Protein AF-A0A951VIC4-F1 (afdb_monomer_lite)

Radius of gyration: 24.29 Å; chains: 1; bounding box: 76×47×32 Å

Secondary structure (DSSP, 8-state):
--HHHHHHHHHHHHHHHHHHT-------SEEEEEEEEEEETTTTEEEEEEEEEESSSEEEEEEEE-TTS-EEEEEEEEEE-SEEE-

Sequence (86 aa):
MKKTSVLFVLVFILINIRTVYSQEDIKSPFLLKEINISTSGIDKTGNISLRTEIVEDGEVSLKIFNSLGEEVRTLVNE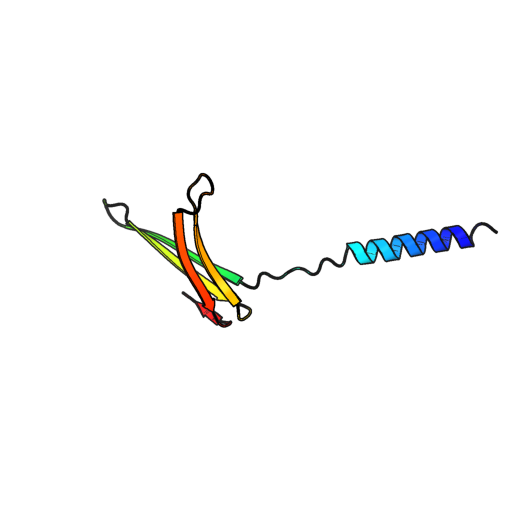IKPAGNYE

Foldseek 3Di:
DPPVVVVVVVVVVVVVVVVVPPPPPPDPQKDWDDWDWDFDDPVRDIDIDTKMFGNAWDWDWDFDADPVRHTPDIPGTDTDGTDIDD

Structure (mmCIF, N/CA/C/O backbone):
data_AF-A0A951VIC4-F1
#
_entry.id   AF-A0A951VIC4-F1
#
loop_
_atom_site.group_PDB
_atom_site.id
_atom_site.type_symbol
_atom_site.label_atom_id
_atom_site.label_alt_id
_atom_site.label_comp_id
_atom_site.label_asym_id
_atom_site.label_entity_id
_atom_site.label_seq_id
_atom_site.pdbx_PDB_ins_code
_atom_site.Cartn_x
_atom_site.Cartn_y
_atom_site.Cartn_z
_atom_site.occupancy
_atom_site.B_iso_or_equiv
_atom_site.auth_seq_id
_atom_site.auth_comp_id
_atom_site.auth_asym_id
_atom_site.auth_atom_id
_atom_site.pdbx_PDB_model_num
ATOM 1 N N . MET A 1 1 ? 47.078 37.767 11.537 1.00 56.59 1 MET A N 1
ATOM 2 C CA . MET A 1 1 ? 46.693 36.389 11.147 1.00 56.59 1 MET A CA 1
ATOM 3 C C . MET A 1 1 ? 45.351 35.963 11.772 1.00 56.59 1 MET A C 1
ATOM 5 O O . MET A 1 1 ? 45.320 35.008 12.528 1.00 56.59 1 MET A O 1
ATOM 9 N N . LYS A 1 2 ? 44.233 36.665 11.515 1.00 59.53 2 LYS A N 1
ATOM 10 C CA . LYS A 1 2 ? 42.913 36.297 12.098 1.00 59.53 2 LYS A CA 1
ATOM 11 C C . LYS A 1 2 ? 41.756 36.241 11.090 1.00 59.53 2 LYS A C 1
ATOM 13 O O . LYS A 1 2 ? 40.791 35.530 11.324 1.00 59.53 2 LYS A O 1
ATOM 18 N N . LYS A 1 3 ? 41.851 36.948 9.956 1.00 57.34 3 LYS A N 1
ATOM 19 C CA . LYS A 1 3 ? 40.765 37.028 8.959 1.00 57.34 3 LYS A CA 1
ATOM 20 C C . LYS A 1 3 ? 40.611 35.749 8.126 1.00 57.34 3 LYS A C 1
ATOM 22 O O . LYS A 1 3 ? 39.494 35.364 7.808 1.00 57.34 3 LYS A O 1
ATOM 27 N N . THR A 1 4 ? 41.713 35.063 7.831 1.00 59.41 4 THR A N 1
ATOM 28 C CA . THR A 1 4 ? 41.717 33.813 7.057 1.00 59.41 4 THR A CA 1
ATOM 29 C C . THR A 1 4 ? 41.019 32.668 7.792 1.00 59.41 4 THR A C 1
ATOM 31 O O . THR A 1 4 ? 40.240 31.953 7.176 1.00 59.41 4 THR A O 1
ATOM 34 N N . SER A 1 5 ? 41.202 32.533 9.110 1.00 65.56 5 SER A N 1
ATOM 35 C CA . SER A 1 5 ? 40.544 31.472 9.893 1.00 65.56 5 SER A CA 1
ATOM 36 C C . SER A 1 5 ? 39.020 31.611 9.938 1.00 65.56 5 SER A C 1
ATOM 38 O O . SER A 1 5 ? 38.322 30.607 9.887 1.00 65.56 5 SER A O 1
ATOM 40 N N . VAL A 1 6 ? 38.492 32.839 9.978 1.00 70.62 6 VAL A N 1
ATOM 41 C CA . VAL A 1 6 ? 37.036 33.078 9.988 1.00 70.62 6 VAL A CA 1
ATOM 42 C C . VAL A 1 6 ? 36.403 32.687 8.651 1.00 70.62 6 VAL A C 1
ATOM 44 O O . VAL A 1 6 ? 35.332 32.088 8.633 1.00 70.62 6 VAL A O 1
ATOM 47 N N . LEU A 1 7 ? 37.085 32.962 7.535 1.00 69.75 7 LEU A N 1
ATOM 48 C CA . LEU A 1 7 ? 36.602 32.603 6.202 1.00 69.75 7 LEU A CA 1
ATOM 49 C C . LEU A 1 7 ? 36.514 31.081 6.019 1.00 69.75 7 LEU A C 1
ATOM 51 O O . LEU A 1 7 ? 35.524 30.589 5.489 1.00 69.75 7 LEU A O 1
ATOM 55 N N . PHE A 1 8 ? 37.504 30.333 6.514 1.00 70.19 8 PHE A N 1
ATOM 56 C CA . PHE A 1 8 ? 37.489 28.868 6.469 1.00 70.19 8 PHE A CA 1
ATOM 57 C C . PHE A 1 8 ? 36.334 28.269 7.272 1.00 70.19 8 PHE A C 1
ATOM 59 O O . PHE A 1 8 ? 35.673 27.355 6.788 1.00 70.19 8 PHE A O 1
ATOM 66 N N . VAL A 1 9 ? 36.056 28.809 8.462 1.00 71.38 9 VAL A N 1
ATOM 67 C CA . VAL A 1 9 ? 34.920 28.373 9.287 1.00 71.38 9 VAL A CA 1
ATOM 68 C C . VAL A 1 9 ? 33.596 28.662 8.580 1.00 71.38 9 VAL A C 1
ATOM 70 O O . VAL A 1 9 ? 32.728 27.795 8.536 1.00 71.38 9 VAL A O 1
ATOM 73 N N . LEU A 1 10 ? 33.455 29.836 7.958 1.00 68.56 10 LEU A N 1
ATOM 74 C CA . LEU A 1 10 ? 32.243 30.200 7.222 1.00 68.56 10 LEU A CA 1
ATOM 75 C C . LEU A 1 10 ? 32.005 29.282 6.011 1.00 68.56 10 LEU A C 1
ATOM 77 O O . LEU A 1 10 ? 30.886 28.830 5.788 1.00 68.56 10 LEU A O 1
ATOM 81 N N . VAL A 1 11 ? 33.063 28.969 5.257 1.00 71.19 11 VAL A N 1
ATOM 82 C CA . VAL A 1 11 ? 33.000 28.052 4.109 1.00 71.19 11 VAL A CA 1
ATOM 83 C C . VAL A 1 11 ? 32.655 26.634 4.564 1.00 71.19 11 VAL A C 1
ATOM 85 O O . VAL A 1 11 ? 31.801 25.998 3.953 1.00 71.19 11 VAL A O 1
ATOM 88 N N . PHE A 1 12 ? 33.237 26.156 5.668 1.00 69.56 12 PHE A N 1
ATOM 89 C CA . PHE A 1 12 ? 32.892 24.850 6.237 1.00 69.56 12 PHE A CA 1
ATOM 90 C C . PHE A 1 12 ? 31.423 24.782 6.661 1.00 69.56 12 PHE A C 1
ATOM 92 O O . PHE A 1 12 ? 30.750 23.797 6.361 1.00 69.56 12 PHE A O 1
ATOM 99 N N . ILE A 1 13 ? 30.908 25.828 7.312 1.00 65.19 13 ILE A N 1
ATOM 100 C CA . ILE A 1 13 ? 29.496 25.914 7.702 1.00 65.19 13 ILE A CA 1
ATOM 101 C C . ILE A 1 13 ? 28.601 25.887 6.457 1.00 65.19 13 ILE A C 1
ATOM 103 O O . ILE A 1 13 ? 27.665 25.098 6.406 1.00 65.19 13 ILE A O 1
ATOM 107 N N . LEU A 1 14 ? 28.916 26.677 5.426 1.00 57.91 14 LEU A N 1
ATOM 108 C CA . LEU A 1 14 ? 28.139 26.720 4.184 1.00 57.91 14 LEU A CA 1
ATOM 109 C C . LEU A 1 14 ? 28.128 25.377 3.440 1.00 57.91 14 LEU A C 1
ATOM 111 O O . LEU A 1 14 ? 27.076 24.974 2.949 1.00 57.91 14 LEU A O 1
ATOM 115 N N . ILE A 1 15 ? 29.263 24.672 3.381 1.00 58.19 15 ILE A N 1
ATOM 116 C CA . ILE A 1 15 ? 29.353 23.340 2.763 1.00 58.19 15 ILE A CA 1
ATOM 117 C C . ILE A 1 15 ? 28.490 22.338 3.536 1.00 58.19 15 ILE A C 1
ATOM 119 O O . ILE A 1 15 ? 27.658 21.678 2.925 1.00 58.19 15 ILE A O 1
ATOM 123 N N . ASN A 1 16 ? 28.632 22.267 4.864 1.00 53.38 16 ASN A N 1
ATOM 124 C CA . ASN A 1 16 ? 27.864 21.327 5.689 1.00 53.38 16 ASN A CA 1
ATOM 125 C C . ASN A 1 16 ? 26.359 21.618 5.657 1.00 53.38 16 ASN A C 1
ATOM 127 O O . ASN A 1 16 ? 25.563 20.688 5.571 1.00 53.38 16 ASN A O 1
ATOM 131 N N . ILE A 1 17 ? 25.967 22.895 5.654 1.00 53.56 17 ILE A N 1
ATOM 132 C CA . ILE A 1 17 ? 24.574 23.304 5.445 1.00 53.56 17 ILE A CA 1
ATOM 133 C C . ILE A 1 17 ? 24.065 22.742 4.113 1.00 53.56 17 ILE A C 1
ATOM 135 O O . ILE A 1 17 ? 23.024 22.094 4.085 1.00 53.56 17 ILE A O 1
ATOM 139 N N . ARG A 1 18 ? 24.808 22.920 3.015 1.00 47.91 18 ARG A N 1
ATOM 140 C CA . ARG A 1 18 ? 24.399 22.427 1.690 1.00 47.91 18 ARG A CA 1
ATOM 141 C C . ARG A 1 18 ? 24.215 20.907 1.655 1.00 47.91 18 ARG A C 1
ATOM 143 O O . ARG A 1 18 ? 23.277 20.445 1.017 1.00 47.91 18 ARG A O 1
ATOM 150 N N . THR A 1 19 ? 25.066 20.153 2.353 1.00 47.75 19 THR A N 1
ATOM 151 C CA . THR A 1 19 ? 24.950 18.689 2.452 1.00 47.75 19 THR A CA 1
ATOM 152 C C . THR A 1 19 ? 23.686 18.261 3.200 1.00 47.75 19 THR A C 1
ATOM 154 O O . THR A 1 19 ? 23.045 17.298 2.800 1.00 47.75 19 THR A O 1
ATOM 157 N N . VAL A 1 20 ? 23.292 18.989 4.252 1.00 51.16 20 VAL A N 1
ATOM 158 C CA . VAL A 1 20 ? 22.083 18.688 5.044 1.00 51.16 20 VAL A CA 1
ATOM 159 C C . VAL A 1 20 ? 20.792 19.004 4.275 1.00 51.16 20 VAL A C 1
ATOM 161 O O . VAL A 1 20 ? 19.788 18.329 4.477 1.00 51.16 20 VAL A O 1
ATOM 164 N N . TYR A 1 21 ? 20.813 19.986 3.367 1.00 50.22 21 TYR A N 1
ATOM 165 C CA . TYR A 1 21 ? 19.646 20.373 2.559 1.00 50.22 21 TYR A CA 1
ATOM 166 C C . TYR A 1 21 ? 19.472 19.585 1.254 1.00 50.22 21 TYR A C 1
ATOM 168 O O . TYR A 1 21 ? 18.485 19.800 0.557 1.00 50.22 21 TYR A O 1
ATOM 176 N N . SER A 1 22 ? 20.373 18.659 0.918 1.00 46.19 22 SER A N 1
ATOM 177 C CA . SER A 1 22 ? 20.154 17.725 -0.192 1.00 46.19 22 SER A CA 1
ATOM 178 C C . SER A 1 22 ? 19.382 16.500 0.304 1.00 46.19 22 SER A C 1
ATOM 180 O O . SER A 1 22 ? 19.857 15.373 0.208 1.00 46.19 22 SER A O 1
ATOM 182 N N . GLN A 1 23 ? 18.204 16.726 0.890 1.00 51.47 23 GLN A N 1
ATOM 183 C CA . GLN A 1 23 ? 17.203 15.669 0.979 1.00 51.47 23 GLN A CA 1
ATOM 184 C C . GLN A 1 23 ? 16.750 15.400 -0.453 1.00 51.47 23 GLN A C 1
ATOM 186 O O . GLN A 1 23 ? 16.105 16.244 -1.068 1.00 51.47 23 GLN A O 1
ATOM 191 N N . GLU A 1 24 ? 17.150 14.263 -1.016 1.00 56.81 24 GLU A N 1
ATOM 192 C CA . GLU A 1 24 ? 16.468 13.755 -2.198 1.00 56.81 24 GLU A CA 1
ATOM 193 C C . GLU A 1 24 ? 15.019 13.500 -1.784 1.00 56.81 24 GLU A C 1
ATOM 195 O O . GLU A 1 24 ? 14.762 12.718 -0.867 1.00 56.81 24 GLU A O 1
ATOM 200 N N . ASP A 1 25 ? 14.080 14.213 -2.405 1.00 56.22 25 ASP A N 1
ATOM 201 C CA . ASP A 1 25 ? 12.659 13.921 -2.273 1.00 56.22 25 ASP A CA 1
ATOM 202 C C . ASP A 1 25 ? 12.455 12.470 -2.725 1.00 56.22 25 ASP A C 1
ATOM 204 O O . ASP A 1 25 ? 12.440 12.179 -3.923 1.00 56.22 25 ASP A O 1
ATOM 208 N N . ILE A 1 26 ? 12.349 11.538 -1.774 1.00 57.84 26 ILE A N 1
ATOM 209 C CA . ILE A 1 26 ? 12.047 10.138 -2.069 1.00 57.84 26 ILE A CA 1
ATOM 210 C C . ILE A 1 26 ? 10.619 10.120 -2.607 1.00 57.84 26 ILE A C 1
ATOM 212 O O . ILE A 1 26 ? 9.638 10.116 -1.859 1.00 57.84 26 ILE A O 1
ATOM 216 N N . LYS A 1 27 ? 10.497 10.184 -3.931 1.00 64.31 27 LYS A N 1
ATOM 217 C CA . LYS A 1 27 ? 9.219 10.090 -4.620 1.00 64.31 27 LYS A CA 1
ATOM 218 C C . LYS A 1 27 ? 8.681 8.687 -4.354 1.00 64.31 27 LYS A C 1
ATOM 220 O O . LYS A 1 27 ? 9.348 7.709 -4.672 1.00 64.31 27 LYS A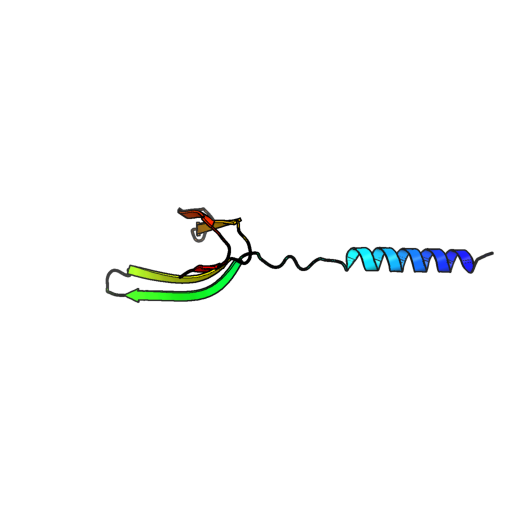 O 1
ATOM 225 N N . SER A 1 28 ? 7.502 8.591 -3.739 1.00 70.12 28 SER A N 1
ATOM 226 C CA . SER A 1 28 ? 6.854 7.298 -3.502 1.00 70.12 28 SER A CA 1
ATOM 227 C C . SER A 1 28 ? 6.770 6.519 -4.824 1.00 70.12 28 SER A C 1
ATOM 229 O O . SER A 1 28 ? 6.250 7.078 -5.797 1.00 70.12 28 SER A O 1
ATOM 231 N N . PRO A 1 29 ? 7.220 5.251 -4.880 1.00 77.62 29 PRO A N 1
ATOM 232 C CA . PRO A 1 29 ? 7.112 4.416 -6.080 1.00 77.62 29 PRO A CA 1
ATOM 233 C C . PRO A 1 29 ? 5.661 4.012 -6.381 1.00 77.62 29 PRO A C 1
ATOM 235 O O . PRO A 1 29 ? 5.375 3.351 -7.376 1.00 77.62 29 PRO A O 1
ATOM 238 N N . PHE A 1 30 ? 4.729 4.424 -5.522 1.00 80.25 30 PHE A N 1
ATOM 239 C CA . PHE A 1 30 ? 3.308 4.166 -5.626 1.00 80.25 30 PHE A CA 1
ATOM 240 C C . PHE A 1 30 ? 2.517 5.469 -5.501 1.00 80.25 30 PHE A C 1
ATOM 242 O O . PHE A 1 30 ? 2.703 6.243 -4.555 1.00 80.25 30 PHE A O 1
ATOM 249 N N . LEU A 1 31 ? 1.606 5.692 -6.443 1.00 85.38 31 LEU A N 1
ATOM 250 C CA . LEU A 1 31 ? 0.706 6.835 -6.490 1.00 85.38 31 LEU A CA 1
ATOM 251 C C . LEU A 1 31 ? -0.739 6.345 -6.437 1.00 85.38 31 LEU A C 1
ATOM 253 O O . LEU A 1 31 ? -1.251 5.736 -7.375 1.00 85.38 31 LEU A O 1
ATOM 257 N N . LEU A 1 32 ? -1.428 6.655 -5.346 1.00 87.62 32 LEU A N 1
ATOM 258 C CA . LEU A 1 32 ? -2.867 6.460 -5.256 1.00 87.62 32 LEU A CA 1
ATOM 259 C C . LEU A 1 32 ? -3.577 7.573 -6.037 1.00 87.62 32 LEU A C 1
ATOM 261 O O . LEU A 1 32 ? -3.409 8.751 -5.725 1.00 87.62 32 LEU A O 1
ATOM 265 N N . LYS A 1 33 ? -4.376 7.201 -7.037 1.00 89.50 33 LYS A N 1
ATOM 266 C CA . LYS A 1 33 ? -5.130 8.147 -7.871 1.00 89.50 33 LYS A CA 1
ATOM 267 C C . LYS A 1 33 ? -6.548 8.347 -7.363 1.00 89.50 33 LYS A C 1
ATOM 269 O O . LYS A 1 33 ? -7.025 9.476 -7.327 1.00 89.50 33 LYS A O 1
ATOM 274 N N . GLU A 1 34 ? -7.215 7.264 -6.977 1.00 91.56 34 GLU A N 1
ATOM 275 C CA . GLU A 1 34 ? -8.622 7.306 -6.582 1.00 91.56 34 GLU A CA 1
ATOM 276 C C . GLU A 1 34 ? -8.948 6.205 -5.570 1.00 91.56 34 GLU A C 1
ATOM 278 O O . GLU A 1 34 ? -8.476 5.075 -5.699 1.00 91.56 34 GLU A O 1
ATOM 283 N N . ILE A 1 35 ? -9.795 6.532 -4.592 1.00 91.06 35 ILE A N 1
ATOM 284 C CA . ILE A 1 35 ? -10.458 5.560 -3.720 1.00 91.06 35 ILE A CA 1
ATOM 285 C C . ILE A 1 35 ? -11.957 5.806 -3.813 1.00 91.06 35 ILE A C 1
ATOM 287 O O . ILE A 1 35 ? -12.428 6.885 -3.455 1.00 91.06 35 ILE A O 1
ATOM 291 N N . ASN A 1 36 ? -12.701 4.780 -4.211 1.00 88.69 36 ASN A N 1
ATOM 292 C CA . ASN A 1 36 ? -14.155 4.776 -4.161 1.00 88.69 36 ASN A CA 1
ATOM 293 C C . ASN A 1 36 ? -14.623 3.796 -3.092 1.00 88.69 36 ASN A C 1
ATOM 295 O O . ASN A 1 36 ? -14.339 2.603 -3.171 1.00 88.69 36 ASN A O 1
ATOM 299 N N . ILE A 1 37 ? -15.348 4.306 -2.098 1.00 88.06 37 ILE A N 1
ATOM 300 C CA . ILE A 1 37 ? -15.951 3.501 -1.037 1.00 88.06 37 ILE A CA 1
ATOM 301 C C . ILE A 1 37 ? -17.457 3.625 -1.180 1.00 88.06 37 ILE A C 1
ATOM 303 O O . ILE A 1 37 ? -18.012 4.719 -1.086 1.00 88.06 37 ILE A O 1
ATOM 307 N N . SER A 1 38 ? -18.120 2.499 -1.399 1.00 86.50 38 SER A N 1
ATOM 308 C CA . SER A 1 38 ? -19.576 2.430 -1.434 1.00 86.50 38 SER A CA 1
ATOM 309 C C . SER A 1 38 ? -20.058 1.413 -0.420 1.00 86.50 38 SER A C 1
ATOM 311 O O . SER A 1 38 ? -19.414 0.395 -0.189 1.00 86.50 38 SER A O 1
ATOM 313 N N . THR A 1 39 ? -21.196 1.682 0.197 1.00 83.44 39 THR A N 1
ATOM 314 C CA . THR A 1 39 ? -21.898 0.720 1.040 1.00 83.44 39 THR A CA 1
ATOM 315 C C . THR A 1 39 ? -23.277 0.518 0.440 1.00 83.44 39 THR A C 1
ATOM 317 O O . THR A 1 39 ? -23.928 1.476 0.023 1.00 83.44 39 THR A O 1
ATOM 320 N N . SER A 1 40 ? -23.706 -0.734 0.325 1.00 76.00 40 SER A N 1
ATOM 321 C CA . SER A 1 40 ? -25.028 -1.065 -0.199 1.00 76.00 40 SER A CA 1
ATOM 322 C C . SER A 1 40 ? -25.757 -1.958 0.793 1.00 76.00 40 SER A C 1
ATOM 324 O O . SER A 1 40 ? -25.158 -2.865 1.365 1.00 76.00 40 SER A O 1
ATOM 326 N N . GLY A 1 41 ? -27.051 -1.697 0.972 1.00 63.84 41 GLY A N 1
ATOM 32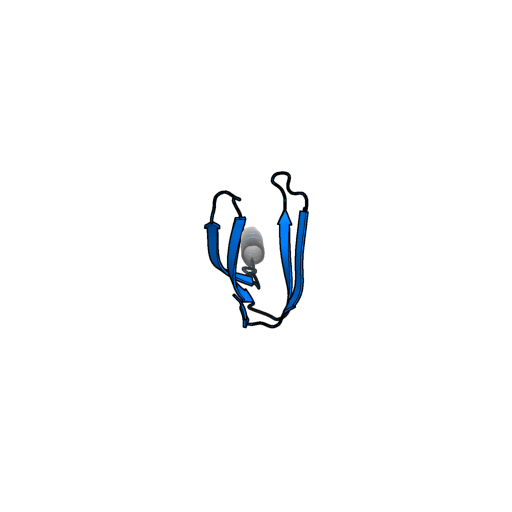7 C CA . GLY A 1 41 ? -27.968 -2.618 1.638 1.00 63.84 41 GLY A CA 1
ATOM 328 C C . GLY A 1 41 ? -27.980 -2.609 3.171 1.00 63.84 41 GLY A C 1
ATOM 329 O O . GLY A 1 41 ? -27.197 -1.954 3.860 1.00 63.84 41 GLY A O 1
ATOM 330 N N . ILE A 1 42 ? -28.959 -3.350 3.696 1.00 64.44 42 ILE A N 1
ATOM 331 C CA . ILE A 1 42 ? -29.270 -3.535 5.125 1.00 64.44 42 ILE A CA 1
ATOM 332 C C . ILE A 1 42 ? -28.171 -4.357 5.834 1.00 64.44 42 ILE A C 1
ATOM 334 O O . ILE A 1 42 ? -27.977 -4.238 7.042 1.00 64.44 42 IL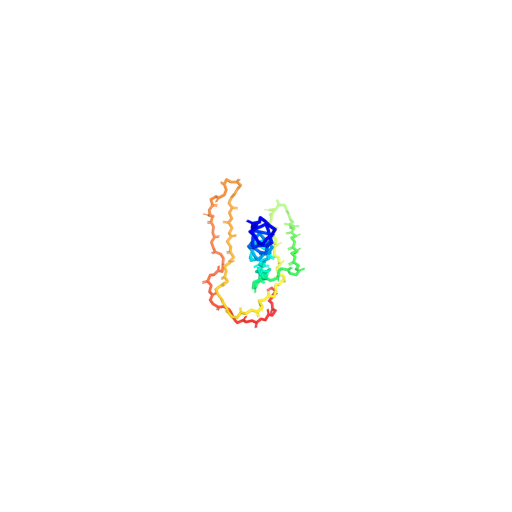E A O 1
ATOM 338 N N . ASP A 1 43 ? -27.421 -5.149 5.070 1.00 73.06 43 ASP A N 1
ATOM 339 C CA . ASP A 1 43 ? -26.303 -6.016 5.457 1.00 73.06 43 ASP A CA 1
ATOM 340 C C . ASP A 1 43 ? -24.964 -5.274 5.628 1.00 73.06 43 ASP A C 1
ATOM 342 O O . ASP A 1 43 ? -23.999 -5.863 6.111 1.00 73.06 43 ASP A O 1
ATOM 346 N N . LYS A 1 44 ? -24.913 -3.970 5.306 1.00 72.75 44 LYS A N 1
ATOM 347 C CA . LYS A 1 44 ? -23.724 -3.103 5.430 1.00 72.75 44 LYS A CA 1
ATOM 348 C C . LYS A 1 44 ? -22.496 -3.630 4.678 1.00 72.75 44 LYS A C 1
ATOM 350 O O . LYS A 1 44 ? -21.363 -3.388 5.102 1.00 72.75 44 LYS A O 1
ATOM 355 N N . THR A 1 45 ? -22.698 -4.311 3.553 1.00 78.44 45 THR A N 1
ATOM 356 C CA . THR A 1 45 ? -21.582 -4.732 2.704 1.00 78.44 45 THR A CA 1
ATOM 357 C C . THR A 1 45 ? -20.981 -3.502 2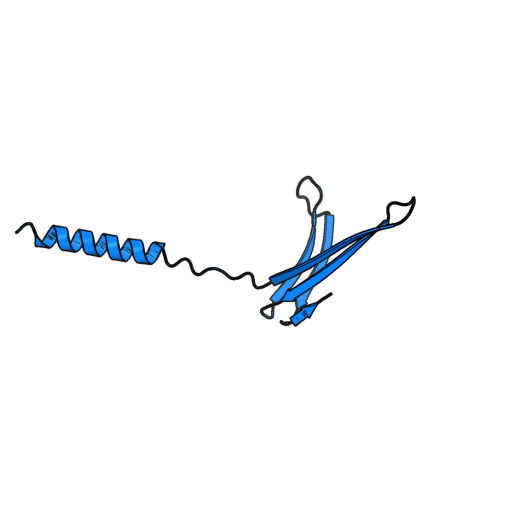.020 1.00 78.44 45 THR A C 1
ATOM 359 O O . THR A 1 45 ? -21.670 -2.747 1.328 1.00 78.44 45 THR A O 1
ATOM 362 N N . GLY A 1 46 ? -19.689 -3.274 2.262 1.00 82.62 46 GLY A N 1
ATOM 363 C CA . GLY A 1 46 ? -18.912 -2.193 1.665 1.00 82.62 46 GLY A CA 1
ATOM 364 C C . GLY A 1 46 ? -18.047 -2.701 0.517 1.00 82.62 46 GLY A C 1
ATOM 365 O O . GLY A 1 46 ? -17.375 -3.717 0.663 1.00 82.62 46 GLY A O 1
ATOM 366 N N . ASN A 1 47 ? -18.034 -1.982 -0.601 1.00 86.19 47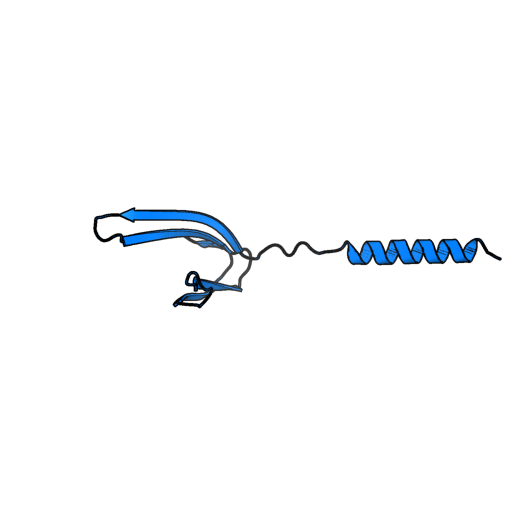 ASN A N 1
ATOM 367 C CA . ASN A 1 47 ? -17.093 -2.193 -1.694 1.00 86.19 47 ASN A CA 1
ATOM 368 C C . ASN A 1 47 ? -16.065 -1.061 -1.696 1.00 86.19 47 ASN A C 1
ATOM 370 O O . ASN A 1 47 ? -16.428 0.110 -1.556 1.00 86.19 47 ASN A O 1
ATOM 374 N N . ILE A 1 48 ? -14.797 -1.426 -1.876 1.00 88.12 48 ILE A N 1
ATOM 375 C CA . ILE A 1 48 ? -13.684 -0.493 -2.041 1.00 88.12 48 ILE A CA 1
ATOM 376 C C . ILE A 1 48 ? -13.061 -0.762 -3.410 1.00 88.12 48 ILE A C 1
ATOM 378 O O . ILE A 1 48 ? -12.685 -1.898 -3.696 1.00 88.12 48 ILE A O 1
ATOM 382 N N . SER A 1 49 ? -12.943 0.279 -4.228 1.00 89.56 49 SER A N 1
ATOM 383 C CA . SER A 1 49 ? -12.234 0.253 -5.514 1.00 89.56 49 SER A CA 1
ATOM 384 C C . SER A 1 49 ? -11.077 1.248 -5.469 1.00 89.56 49 SER A C 1
ATOM 386 O O . SER A 1 49 ? -11.249 2.361 -4.961 1.00 89.56 49 SER A O 1
ATOM 388 N N . LEU A 1 50 ? -9.903 0.851 -5.968 1.00 90.12 50 LEU A N 1
ATOM 389 C CA . LEU A 1 50 ? -8.654 1.605 -5.838 1.00 90.12 50 LEU A CA 1
ATOM 390 C C . LEU A 1 50 ? -8.025 1.805 -7.216 1.00 90.12 50 LEU A C 1
ATOM 392 O O . LEU A 1 50 ? -7.537 0.846 -7.797 1.00 90.12 50 LEU A O 1
ATOM 396 N N . ARG A 1 51 ? -7.930 3.048 -7.705 1.00 92.50 51 ARG A N 1
ATOM 397 C CA . ARG A 1 51 ? -7.085 3.339 -8.874 1.00 92.50 51 ARG A CA 1
ATOM 398 C C . ARG A 1 51 ? -5.700 3.756 -8.425 1.00 92.50 51 ARG A C 1
ATOM 400 O O . ARG A 1 51 ? -5.556 4.720 -7.668 1.00 92.50 51 ARG A O 1
ATOM 407 N N . THR A 1 52 ? -4.677 3.076 -8.922 1.00 90.44 52 THR A N 1
ATOM 408 C CA . THR A 1 52 ? -3.293 3.276 -8.481 1.00 90.44 52 THR A CA 1
ATOM 409 C C . THR A 1 52 ? -2.330 3.259 -9.659 1.00 90.44 52 THR A C 1
ATOM 411 O O . THR A 1 52 ? -2.553 2.556 -10.642 1.00 90.44 52 THR A O 1
ATOM 414 N N . GLU A 1 53 ? -1.231 3.993 -9.551 1.00 93.00 53 GLU A N 1
ATOM 415 C CA . GLU A 1 53 ? -0.096 3.923 -10.467 1.00 93.00 53 GLU A CA 1
ATOM 416 C C . GLU A 1 53 ? 1.143 3.450 -9.714 1.00 93.00 53 GLU A C 1
ATOM 418 O O . GLU A 1 53 ? 1.525 4.016 -8.690 1.00 93.00 53 GLU A O 1
ATOM 423 N N . ILE A 1 54 ? 1.761 2.406 -10.246 1.00 91.38 54 ILE A N 1
ATOM 424 C CA . ILE A 1 54 ? 3.065 1.916 -9.825 1.00 91.38 54 ILE A CA 1
ATOM 425 C C . ILE A 1 54 ? 4.092 2.558 -10.754 1.00 91.38 54 ILE A C 1
ATOM 427 O O . ILE A 1 54 ? 4.018 2.385 -11.972 1.00 91.38 54 ILE A O 1
ATOM 431 N N . VAL A 1 55 ? 5.019 3.319 -10.181 1.00 90.06 55 VAL A N 1
ATOM 432 C CA . VAL A 1 55 ? 6.017 4.106 -10.919 1.00 90.06 55 VAL A CA 1
ATOM 433 C C . VAL A 1 55 ? 7.201 3.237 -11.355 1.00 90.06 55 VAL A C 1
ATOM 435 O O . VAL A 1 55 ? 7.795 3.495 -12.399 1.00 90.06 55 VAL A O 1
ATOM 438 N N . GLU A 1 56 ? 7.518 2.193 -10.590 1.00 90.00 56 GLU A N 1
ATOM 439 C CA . GLU A 1 56 ? 8.605 1.248 -10.859 1.00 90.00 56 GLU A CA 1
ATOM 440 C C . GLU A 1 56 ? 8.224 -0.177 -10.446 1.00 90.00 56 GLU A C 1
ATOM 442 O O . GLU A 1 56 ? 7.447 -0.368 -9.512 1.00 90.00 56 GLU A O 1
ATOM 447 N N . ASP A 1 57 ? 8.777 -1.176 -11.135 1.00 90.50 57 ASP A N 1
ATOM 448 C CA . ASP A 1 57 ? 8.576 -2.584 -10.790 1.00 90.50 57 ASP A CA 1
ATOM 449 C C . ASP A 1 57 ? 8.981 -2.838 -9.332 1.00 90.50 57 ASP A C 1
ATOM 451 O O . ASP A 1 57 ? 10.097 -2.518 -8.919 1.00 90.50 57 ASP A O 1
ATOM 455 N N . GLY A 1 58 ? 8.093 -3.445 -8.547 1.00 89.38 58 GLY A N 1
ATOM 456 C CA . GLY A 1 58 ? 8.348 -3.600 -7.121 1.00 89.38 58 GLY A CA 1
ATOM 457 C C . GLY A 1 58 ? 7.311 -4.428 -6.386 1.00 89.38 58 GLY A C 1
ATOM 458 O O . GLY A 1 58 ? 6.294 -4.846 -6.941 1.00 89.38 58 GLY A O 1
ATOM 459 N N . GLU A 1 59 ? 7.592 -4.691 -5.113 1.00 91.38 59 GLU A N 1
ATOM 460 C CA . GLU A 1 59 ? 6.658 -5.374 -4.224 1.00 91.38 59 GLU A CA 1
ATOM 461 C C . GLU A 1 59 ? 5.502 -4.438 -3.856 1.00 91.38 59 GLU A C 1
ATOM 463 O O . GLU A 1 59 ? 5.702 -3.342 -3.330 1.00 91.38 59 GLU A O 1
ATOM 468 N N . VAL A 1 60 ? 4.277 -4.888 -4.115 1.00 89.81 60 VAL A N 1
ATOM 469 C CA . VAL A 1 60 ? 3.050 -4.191 -3.740 1.00 89.81 60 VAL A CA 1
ATOM 470 C C . VAL A 1 60 ? 2.290 -5.025 -2.732 1.00 89.81 60 VAL A C 1
ATOM 472 O O . VAL A 1 60 ? 2.022 -6.208 -2.956 1.00 89.81 60 VAL A O 1
ATOM 475 N N . SER A 1 61 ? 1.888 -4.372 -1.641 1.00 90.94 61 SER A N 1
ATOM 476 C CA . SER A 1 61 ? 1.033 -4.978 -0.632 1.00 90.94 61 SER A CA 1
ATOM 477 C C . SER A 1 61 ? -0.208 -4.138 -0.349 1.00 90.94 61 SER A C 1
ATOM 479 O O . SER A 1 61 ? -0.147 -2.913 -0.252 1.00 90.94 61 SER A O 1
ATOM 481 N N . LEU A 1 62 ? -1.349 -4.813 -0.209 1.00 89.56 62 LEU A N 1
ATOM 482 C CA . LEU A 1 62 ? -2.592 -4.219 0.271 1.00 89.56 62 LEU A CA 1
ATOM 483 C C . LEU A 1 62 ? -2.959 -4.895 1.584 1.00 89.56 62 LEU A C 1
ATOM 485 O O . LEU A 1 62 ? -3.340 -6.066 1.601 1.00 89.56 62 LEU A O 1
ATOM 489 N N . LYS A 1 63 ? -2.835 -4.149 2.679 1.00 94.06 63 LYS A N 1
ATOM 490 C CA . LYS A 1 63 ? -3.000 -4.651 4.043 1.00 94.06 63 LYS A CA 1
ATOM 491 C C . LYS A 1 63 ? -4.131 -3.924 4.755 1.00 94.06 63 LYS A C 1
ATOM 493 O O . LYS A 1 63 ? -4.268 -2.709 4.642 1.00 94.06 63 LYS A O 1
ATOM 498 N N . ILE A 1 64 ? -4.931 -4.677 5.496 1.00 91.38 64 ILE A N 1
ATOM 499 C CA . ILE A 1 64 ? -6.029 -4.180 6.319 1.00 91.38 64 ILE A CA 1
ATOM 500 C C . ILE A 1 64 ? -5.573 -4.217 7.770 1.00 91.38 64 ILE A C 1
ATOM 502 O O . ILE A 1 64 ? -5.216 -5.280 8.277 1.00 91.38 64 ILE A O 1
ATOM 506 N N . PHE A 1 65 ? -5.650 -3.071 8.439 1.00 95.06 65 PHE A N 1
ATOM 507 C CA . PHE A 1 65 ? -5.374 -2.933 9.864 1.00 95.06 65 PHE A CA 1
ATOM 508 C C . PHE A 1 65 ? -6.660 -2.602 10.620 1.00 95.06 65 PHE A C 1
ATOM 510 O O . PHE A 1 65 ? -7.547 -1.931 10.086 1.00 95.06 65 PHE A O 1
ATOM 517 N N . ASN A 1 66 ? -6.778 -3.071 11.861 1.00 93.31 66 ASN A N 1
ATOM 518 C CA . ASN A 1 66 ? -7.850 -2.633 12.752 1.00 93.31 66 ASN A CA 1
ATOM 519 C C . ASN A 1 66 ? -7.537 -1.240 13.338 1.00 93.31 66 ASN A C 1
ATOM 521 O O . ASN A 1 66 ? -6.464 -0.675 13.125 1.00 93.31 66 ASN A O 1
ATOM 525 N N . SER A 1 67 ? -8.465 -0.679 14.116 1.00 94.44 67 SER A N 1
ATOM 526 C CA . SER A 1 67 ? -8.291 0.644 14.738 1.00 94.44 67 SER A CA 1
ATOM 527 C C . SER A 1 67 ? -7.175 0.709 15.787 1.00 94.44 67 SER A C 1
ATOM 529 O O . SER A 1 67 ? -6.815 1.804 16.209 1.00 94.44 67 SER A O 1
ATOM 531 N N . LEU A 1 68 ? -6.652 -0.438 16.231 1.00 97.00 68 LEU A N 1
ATOM 532 C CA . LEU A 1 68 ? -5.521 -0.535 17.157 1.00 97.00 68 LEU A CA 1
ATOM 533 C C . LEU A 1 68 ? -4.174 -0.627 16.418 1.00 97.00 68 LEU A C 1
ATOM 535 O O . LEU A 1 68 ? -3.129 -0.609 17.062 1.00 97.00 68 LEU A O 1
ATOM 539 N N . GLY A 1 69 ? -4.189 -0.698 15.082 1.00 95.50 69 GLY A N 1
ATOM 540 C CA . GLY A 1 69 ? -2.994 -0.837 14.250 1.00 95.50 69 GLY A CA 1
ATOM 541 C C . GLY A 1 69 ? -2.529 -2.281 14.048 1.00 95.50 69 GLY A C 1
ATOM 542 O O . GLY A 1 69 ? -1.447 -2.493 13.509 1.00 95.50 69 GLY A O 1
ATOM 543 N N . GLU A 1 70 ? -3.316 -3.281 14.451 1.00 97.38 70 GLU A N 1
ATOM 544 C CA . GLU A 1 70 ? -2.982 -4.692 14.230 1.00 97.38 70 GLU A CA 1
ATOM 545 C C . GLU A 1 70 ? -3.389 -5.116 12.813 1.00 97.38 70 GLU A C 1
ATOM 547 O O . GLU A 1 70 ? -4.494 -4.802 12.359 1.00 97.38 70 GLU A O 1
ATOM 552 N N . GLU A 1 71 ? -2.512 -5.838 12.106 1.00 96.50 71 GLU A N 1
ATOM 553 C CA . GLU A 1 71 ? -2.814 -6.372 10.773 1.00 96.50 71 GLU A CA 1
ATOM 554 C C . GLU A 1 71 ? -3.904 -7.451 10.884 1.00 96.50 71 GLU A C 1
ATOM 556 O O . GLU A 1 71 ? -3.715 -8.488 11.516 1.00 96.50 71 GLU A O 1
ATOM 561 N N . VAL A 1 72 ? -5.059 -7.208 10.265 1.00 96.81 72 VAL A N 1
ATOM 562 C CA . VAL A 1 72 ? -6.197 -8.140 10.218 1.00 96.81 72 VAL A CA 1
ATOM 563 C C . VAL A 1 72 ? -6.063 -9.083 9.030 1.00 96.81 72 VAL A C 1
ATOM 565 O O . VAL A 1 72 ? -6.424 -10.259 9.113 1.00 96.81 72 VAL A O 1
ATOM 568 N N . ARG A 1 73 ? -5.604 -8.556 7.888 1.00 95.19 73 ARG A N 1
ATOM 569 C CA . ARG A 1 73 ? -5.513 -9.312 6.638 1.00 95.19 73 ARG A CA 1
ATOM 570 C C . ARG A 1 73 ? -4.583 -8.644 5.638 1.00 95.19 73 ARG A C 1
ATOM 572 O O . ARG A 1 73 ? -4.623 -7.430 5.482 1.00 95.19 73 ARG A O 1
ATOM 579 N N . THR A 1 74 ? -3.879 -9.453 4.860 1.00 95.56 74 THR A N 1
ATOM 580 C CA . THR A 1 74 ? -3.212 -9.024 3.628 1.00 95.56 74 THR A CA 1
ATOM 581 C C . THR A 1 74 ? -4.018 -9.519 2.420 1.00 95.56 74 THR A C 1
ATOM 583 O O . THR A 1 74 ? -4.321 -10.707 2.322 1.00 95.56 74 THR A O 1
ATOM 586 N N . LEU A 1 75 ? -4.429 -8.603 1.538 1.00 91.31 75 LEU A N 1
ATOM 587 C CA . LEU A 1 75 ? -5.208 -8.874 0.321 1.00 91.31 75 LEU A CA 1
ATOM 588 C C . LEU A 1 75 ? -4.325 -9.063 -0.918 1.00 91.31 75 LEU A C 1
ATOM 590 O O . LEU A 1 75 ? -4.654 -9.865 -1.785 1.00 91.31 75 LEU A O 1
ATOM 594 N N . VAL A 1 76 ? -3.221 -8.321 -0.995 1.00 91.19 76 VAL A N 1
ATOM 595 C CA . VAL A 1 76 ? -2.229 -8.378 -2.079 1.00 91.19 76 VAL A CA 1
ATOM 596 C C . VAL A 1 76 ? -0.850 -8.367 -1.432 1.00 91.19 76 VAL A C 1
ATOM 598 O O . VAL A 1 76 ? -0.662 -7.628 -0.466 1.00 91.19 76 VAL A O 1
ATOM 601 N N . ASN A 1 77 ? 0.082 -9.181 -1.931 1.00 94.75 77 ASN A N 1
ATOM 602 C CA . ASN A 1 77 ? 1.496 -9.155 -1.544 1.00 94.75 77 ASN A CA 1
ATOM 603 C C . ASN A 1 77 ? 2.356 -9.825 -2.622 1.00 94.75 77 ASN A C 1
ATOM 605 O O . ASN A 1 77 ? 2.690 -11.006 -2.516 1.00 94.75 77 ASN A O 1
ATOM 609 N N . GLU A 1 78 ? 2.646 -9.100 -3.696 1.00 94.25 78 GLU A N 1
ATOM 610 C CA . GLU A 1 78 ? 3.357 -9.646 -4.854 1.00 94.25 78 GLU A CA 1
ATOM 611 C C . GLU A 1 78 ? 4.160 -8.580 -5.599 1.00 94.25 78 GLU A C 1
ATOM 613 O O . GLU A 1 78 ? 3.929 -7.382 -5.441 1.00 94.25 78 GLU A O 1
ATOM 618 N N . ILE A 1 79 ? 5.097 -9.025 -6.440 1.00 94.06 79 ILE A N 1
ATOM 619 C CA . ILE A 1 79 ? 5.832 -8.138 -7.342 1.00 94.06 79 ILE A CA 1
ATOM 620 C C . ILE A 1 79 ? 4.913 -7.754 -8.502 1.00 94.06 79 ILE A C 1
ATOM 622 O O . ILE A 1 79 ? 4.365 -8.621 -9.188 1.00 94.06 79 ILE A O 1
ATOM 626 N N . LYS A 1 80 ? 4.760 -6.452 -8.733 1.00 92.75 80 LYS A N 1
ATOM 627 C CA . LYS A 1 80 ? 3.984 -5.885 -9.834 1.00 92.75 80 LYS A CA 1
ATOM 628 C C . LYS A 1 80 ? 4.877 -5.023 -10.723 1.00 92.75 80 LYS A C 1
ATOM 630 O O . LYS A 1 80 ? 5.714 -4.294 -10.193 1.00 92.75 80 LYS A O 1
ATOM 635 N N . PRO A 1 81 ? 4.694 -5.070 -12.052 1.00 93.88 81 PRO A N 1
ATOM 636 C CA . PRO A 1 81 ? 5.370 -4.143 -12.943 1.00 93.88 81 PRO A CA 1
ATOM 637 C C . PRO A 1 81 ? 4.802 -2.724 -12.809 1.00 93.88 81 PRO A C 1
ATOM 639 O O . PRO A 1 81 ? 3.649 -2.535 -12.397 1.00 93.88 81 PRO A O 1
ATOM 642 N N . ALA A 1 82 ? 5.585 -1.734 -13.223 1.00 93.38 82 ALA A N 1
ATOM 643 C CA . ALA A 1 82 ? 5.135 -0.359 -13.372 1.00 93.38 82 ALA A CA 1
ATOM 644 C C . ALA A 1 82 ? 3.905 -0.280 -14.293 1.00 93.38 82 ALA A C 1
ATOM 646 O O . ALA A 1 82 ? 3.822 -0.957 -15.323 1.00 93.38 82 ALA A O 1
ATOM 647 N N . GLY A 1 83 ? 2.925 0.546 -13.927 1.00 93.50 83 GLY A N 1
ATOM 648 C CA . GLY A 1 83 ? 1.674 0.656 -14.674 1.00 93.50 83 GLY A CA 1
ATOM 649 C C . GLY A 1 83 ? 0.492 1.173 -13.862 1.00 93.50 83 GLY A C 1
ATOM 650 O O . GLY A 1 83 ? 0.622 1.546 -12.699 1.00 93.50 83 GLY A O 1
ATOM 651 N N . ASN A 1 84 ? -0.681 1.193 -14.497 1.00 93.44 84 ASN A N 1
ATOM 652 C CA . ASN A 1 84 ? -1.941 1.629 -13.892 1.00 93.44 84 ASN A CA 1
ATOM 653 C C . ASN A 1 84 ? -2.814 0.419 -13.531 1.00 93.44 84 ASN A C 1
ATOM 655 O O . ASN A 1 84 ? -2.944 -0.498 -14.340 1.00 93.44 84 ASN A O 1
ATOM 659 N N . TYR A 1 85 ? -3.437 0.459 -12.355 1.00 90.06 85 TYR A N 1
ATOM 660 C CA . TYR A 1 85 ? -4.270 -0.605 -11.784 1.00 90.06 85 TYR A CA 1
ATOM 661 C C . TYR A 1 85 ? -5.590 -0.022 -11.249 1.00 90.06 85 TYR A C 1
ATOM 663 O O . TYR A 1 85 ? -5.631 1.160 -10.894 1.00 90.06 85 TYR A O 1
ATOM 671 N N . GLU A 1 86 ? -6.650 -0.837 -11.218 1.00 87.50 86 GLU A N 1
ATOM 672 C CA . GLU A 1 86 ? -8.017 -0.509 -10.759 1.00 87.50 86 GLU A CA 1
ATOM 673 C C . GLU A 1 86 ? -8.582 -1.605 -9.841 1.00 87.50 86 GLU A C 1
ATOM 675 O O . GLU A 1 86 ? -8.216 -2.784 -10.066 1.00 87.50 86 GLU A O 1
#

pLDDT: mean 79.46, std 15.53, range [46.19, 97.38]